Protein AF-A0A3D3ZUJ0-F1 (afdb_monomer)

Foldseek 3Di:
DDWAAFWFWFPDDDAQDKDAVVVVGGPGGFGTWDAPVCPVVADDQQGWIAGPNFIKGWHFKKAAPAKKWFQAPVRDIDIFGGDDRVDGQWIKTWIAGPVDRVDIIITIGGDPPCPPTRTGMIGGHDMGTD

Nearest PDB structures (foldseek):
  6wmr-assembly1_C  TM=2.612E-01  e=4.032E+00  Francisella tularensis subsp. holarctica LVS
  3ci0-assembly1_J  TM=1.934E-01  e=5.214E+00  Escherichia coli
  5udn-assembly1_B  TM=1.142E-01  e=7.867E+00  Streptococcus pyogenes MGAS5005

Sequence (130 aa):
MATIYDLIEVTDISEYTTYSTANGNLLGIVDDMSGTSLNDGEFDEGDNVVIGGVTYNIDIVEKPGSSGNFTMGDNTQVDFNTGNESNLDVTFLTVTNTSDGSDVRYFIIPNDSYGDMNIQSIETGDIFNV

Mean predicted aligned error: 3.98 Å

Structure (mmCIF, N/CA/C/O backbone):
data_AF-A0A3D3ZUJ0-F1
#
_entry.id   AF-A0A3D3ZUJ0-F1
#
loop_
_atom_site.group_PDB
_atom_site.id
_atom_site.type_symbol
_atom_site.label_atom_id
_atom_site.label_alt_id
_atom_site.label_comp_id
_atom_site.label_asym_id
_atom_site.label_entity_id
_atom_site.label_seq_id
_atom_site.pdbx_PDB_ins_code
_atom_site.Cartn_x
_atom_site.Cartn_y
_atom_site.Cartn_z
_atom_site.occupancy
_atom_site.B_iso_or_equiv
_atom_site.auth_seq_id
_atom_site.auth_comp_id
_atom_site.auth_asym_id
_atom_site.auth_atom_id
_atom_site.pdbx_PDB_model_num
ATOM 1 N N . MET A 1 1 ? -19.094 -13.270 2.305 1.00 70.81 1 MET A N 1
ATOM 2 C CA . MET A 1 1 ? -18.044 -12.429 2.894 1.00 70.81 1 MET A CA 1
ATOM 3 C C . MET A 1 1 ? -16.844 -12.686 2.031 1.00 70.81 1 MET A C 1
ATOM 5 O O . MET A 1 1 ? -16.413 -13.835 1.987 1.00 70.81 1 MET A O 1
ATOM 9 N N . ALA A 1 2 ? -16.445 -11.687 1.256 1.00 79.31 2 ALA A N 1
ATOM 10 C CA . ALA A 1 2 ? -15.256 -11.785 0.435 1.00 79.31 2 ALA A CA 1
ATOM 11 C C . ALA A 1 2 ? -14.020 -11.657 1.332 1.00 79.31 2 ALA A C 1
ATOM 13 O O . ALA A 1 2 ? -14.093 -11.062 2.415 1.00 79.31 2 ALA A O 1
ATOM 14 N N . THR A 1 3 ? -12.923 -12.250 0.874 1.00 79.75 3 THR A N 1
ATOM 15 C CA . THR A 1 3 ? -11.618 -12.185 1.526 1.00 79.75 3 THR A CA 1
ATOM 16 C C . THR A 1 3 ? -10.597 -11.740 0.494 1.00 79.75 3 THR A C 1
ATOM 18 O O . THR A 1 3 ? -10.573 -12.281 -0.610 1.00 79.75 3 THR A O 1
ATOM 21 N N . ILE A 1 4 ? -9.779 -10.765 0.869 1.00 83.44 4 ILE A N 1
ATOM 22 C CA . ILE A 1 4 ? -8.646 -10.261 0.100 1.00 83.44 4 ILE A CA 1
ATOM 23 C C . ILE A 1 4 ? -7.383 -10.790 0.774 1.00 83.44 4 ILE A C 1
ATOM 25 O O . ILE A 1 4 ? -7.236 -10.672 1.994 1.00 83.44 4 ILE A O 1
ATOM 29 N N . TYR A 1 5 ? -6.513 -11.413 -0.017 1.00 77.06 5 TYR A N 1
ATOM 30 C CA . TYR A 1 5 ? -5.323 -12.098 0.483 1.00 77.06 5 TYR A CA 1
ATOM 31 C C . TYR A 1 5 ? -4.048 -11.269 0.302 1.00 77.06 5 TYR A C 1
ATOM 33 O O . TYR A 1 5 ? -3.188 -11.333 1.157 1.00 77.06 5 TYR A O 1
ATOM 41 N N . ASP A 1 6 ? -3.957 -10.409 -0.713 1.00 83.44 6 ASP A N 1
ATOM 42 C CA . ASP A 1 6 ? -2.699 -9.731 -1.047 1.00 83.44 6 ASP A CA 1
ATOM 43 C C . ASP A 1 6 ? -2.677 -8.255 -0.610 1.00 83.44 6 ASP A C 1
ATOM 45 O O . ASP A 1 6 ? -2.621 -7.357 -1.448 1.00 83.44 6 ASP A O 1
ATOM 49 N N . LEU A 1 7 ? -2.735 -7.956 0.695 1.00 90.56 7 LEU A N 1
ATOM 50 C CA . LEU A 1 7 ? -2.615 -6.564 1.152 1.00 90.56 7 LEU A CA 1
ATOM 51 C C . LEU A 1 7 ? -1.173 -6.211 1.459 1.00 90.56 7 LEU A C 1
ATOM 53 O O . LEU A 1 7 ? -0.578 -6.714 2.408 1.00 90.56 7 LEU A O 1
ATOM 57 N N . ILE A 1 8 ? -0.620 -5.282 0.695 1.00 94.12 8 ILE A N 1
ATOM 58 C CA . ILE A 1 8 ? 0.743 -4.820 0.901 1.00 94.12 8 ILE A CA 1
ATOM 59 C C . ILE A 1 8 ? 0.702 -3.615 1.832 1.00 94.12 8 ILE A C 1
ATOM 61 O O . ILE A 1 8 ? 0.254 -2.537 1.445 1.00 94.12 8 ILE A O 1
ATOM 65 N N . GLU A 1 9 ? 1.163 -3.790 3.064 1.00 96.12 9 GLU A N 1
ATOM 66 C CA . GLU A 1 9 ? 1.155 -2.733 4.068 1.00 96.12 9 GLU A CA 1
ATOM 67 C C . GLU A 1 9 ? 2.371 -1.812 3.917 1.00 96.12 9 GLU A C 1
ATOM 69 O O . GLU A 1 9 ? 3.522 -2.261 3.847 1.00 96.12 9 GLU A O 1
ATOM 74 N N . VAL A 1 10 ? 2.111 -0.505 3.902 1.00 98.12 10 VAL A N 1
ATOM 75 C CA . VAL A 1 10 ? 3.113 0.561 3.770 1.00 98.12 10 VAL A CA 1
ATOM 76 C C . VAL A 1 10 ? 2.914 1.636 4.843 1.00 98.12 10 VAL A C 1
ATOM 78 O O . VAL A 1 10 ? 1.934 1.626 5.585 1.00 98.12 10 VAL A O 1
ATOM 81 N N . THR A 1 11 ? 3.867 2.558 4.977 1.00 97.94 11 THR A N 1
ATOM 82 C CA . THR A 1 11 ? 3.814 3.610 6.012 1.00 97.94 11 THR A CA 1
ATOM 83 C C . THR A 1 11 ? 2.837 4.745 5.720 1.00 97.94 11 THR A C 1
ATOM 85 O O . THR A 1 11 ? 2.427 5.434 6.652 1.00 97.94 11 THR A O 1
ATOM 88 N N . ASP A 1 12 ? 2.526 4.960 4.446 1.00 97.94 12 ASP A N 1
ATOM 89 C CA . ASP A 1 12 ? 1.705 6.039 3.896 1.00 97.94 12 ASP A CA 1
ATOM 90 C C . ASP A 1 12 ? 1.445 5.771 2.405 1.00 97.94 12 ASP A C 1
ATOM 92 O O . ASP A 1 12 ? 2.210 5.042 1.772 1.00 97.94 12 ASP A O 1
ATOM 96 N N . ILE A 1 13 ? 0.407 6.383 1.829 1.00 97.94 13 ILE A N 1
ATOM 97 C CA . ILE A 1 13 ? 0.197 6.428 0.374 1.00 97.94 13 ILE A CA 1
ATOM 98 C C . ILE A 1 13 ? 0.726 7.761 -0.159 1.00 97.94 13 ILE A C 1
ATOM 100 O O . ILE A 1 13 ? 0.288 8.827 0.267 1.00 97.94 13 ILE A O 1
ATOM 104 N N . SER A 1 14 ? 1.692 7.686 -1.073 1.00 97.38 14 SER A N 1
ATOM 105 C CA . SER A 1 14 ? 2.406 8.833 -1.626 1.00 97.38 14 SER A CA 1
ATOM 106 C C . SER A 1 14 ? 2.735 8.606 -3.105 1.00 97.38 14 SER A C 1
ATOM 108 O O . SER A 1 14 ? 3.169 7.525 -3.519 1.00 97.38 14 SER A O 1
ATOM 110 N N . GLU A 1 15 ? 2.560 9.652 -3.911 1.00 97.50 15 GLU A N 1
ATOM 111 C CA . GLU A 1 15 ? 2.967 9.680 -5.320 1.00 97.50 15 GLU A CA 1
ATOM 112 C C . GLU A 1 15 ? 4.495 9.636 -5.458 1.00 97.50 15 GLU A C 1
ATOM 114 O O . GLU A 1 15 ? 5.225 10.051 -4.551 1.00 97.50 15 GLU A O 1
ATOM 119 N N . TYR A 1 16 ? 4.992 9.176 -6.610 1.00 97.56 16 TYR A N 1
ATOM 120 C CA . TYR A 1 16 ? 6.422 9.207 -6.962 1.00 97.56 16 TYR A CA 1
ATOM 121 C C . TYR A 1 16 ? 7.350 8.633 -5.880 1.00 97.56 16 TYR A C 1
ATOM 123 O O . TYR A 1 16 ? 8.452 9.138 -5.640 1.00 97.56 16 TYR A O 1
ATOM 131 N N . THR A 1 17 ? 6.888 7.587 -5.199 1.00 98.12 17 THR A N 1
ATOM 132 C CA . THR A 1 17 ? 7.536 7.021 -4.019 1.00 98.12 17 THR A CA 1
ATOM 133 C C . THR A 1 17 ? 7.965 5.588 -4.285 1.00 98.12 17 THR A C 1
ATOM 135 O O . THR A 1 17 ? 7.243 4.800 -4.891 1.00 98.12 17 THR A O 1
ATOM 138 N N . THR A 1 18 ? 9.159 5.239 -3.801 1.00 98.31 18 THR A N 1
ATOM 139 C CA . THR A 1 18 ? 9.644 3.857 -3.800 1.00 98.31 18 THR A CA 1
ATOM 140 C C . THR A 1 18 ? 9.418 3.230 -2.430 1.00 98.31 18 THR A C 1
ATOM 142 O O . THR A 1 18 ? 10.103 3.579 -1.459 1.00 98.31 18 THR A O 1
ATOM 145 N N . TYR A 1 19 ? 8.513 2.262 -2.354 1.00 98.19 19 TYR A N 1
ATOM 146 C CA . TYR A 1 19 ? 8.304 1.417 -1.185 1.00 98.19 19 TYR A CA 1
ATOM 147 C C . TYR A 1 19 ? 9.237 0.215 -1.225 1.00 98.19 19 TYR A C 1
ATOM 149 O O . TYR A 1 19 ? 9.266 -0.519 -2.207 1.00 98.19 19 TYR A O 1
ATOM 157 N N . SER A 1 20 ? 10.027 0.008 -0.175 1.00 97.19 20 SER A N 1
ATOM 158 C CA . SER A 1 20 ? 10.859 -1.189 -0.024 1.00 97.19 20 SER A CA 1
ATOM 159 C C . SER A 1 20 ? 11.265 -1.399 1.430 1.00 97.19 20 SER A C 1
ATOM 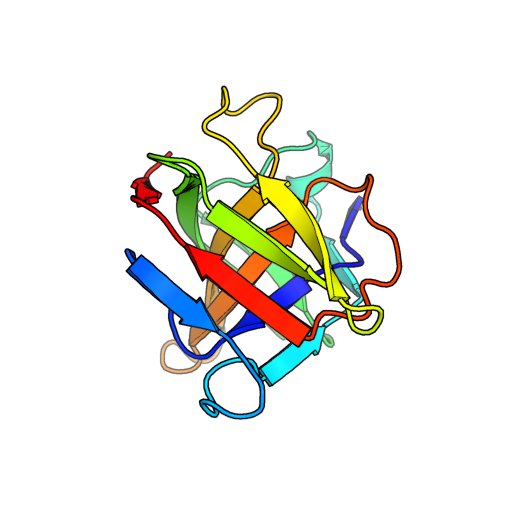161 O O . SER A 1 20 ? 11.304 -0.457 2.227 1.00 97.19 20 SER A O 1
ATOM 163 N N . THR A 1 21 ? 11.637 -2.629 1.790 1.00 94.44 21 THR A N 1
ATOM 164 C CA . THR A 1 21 ? 12.166 -2.915 3.134 1.00 94.44 21 THR A CA 1
ATOM 165 C C . THR A 1 21 ? 13.455 -2.132 3.401 1.00 94.44 21 THR A C 1
ATOM 167 O O . THR A 1 21 ? 13.706 -1.719 4.529 1.00 94.44 21 THR A O 1
ATOM 170 N N . ALA A 1 22 ? 14.262 -1.879 2.362 1.00 95.31 22 ALA A N 1
ATOM 171 C CA . ALA A 1 22 ? 15.489 -1.089 2.468 1.00 95.31 22 ALA A CA 1
ATOM 172 C C . ALA A 1 22 ? 15.216 0.390 2.796 1.00 95.31 22 ALA A C 1
ATOM 174 O O . ALA A 1 22 ? 15.976 0.994 3.551 1.00 95.31 22 ALA A O 1
ATOM 175 N N . ASN A 1 23 ? 14.122 0.948 2.268 1.00 96.94 23 ASN A N 1
ATOM 176 C CA . ASN A 1 23 ? 13.669 2.306 2.577 1.00 96.94 23 ASN A CA 1
ATOM 177 C C . ASN A 1 23 ? 12.902 2.386 3.909 1.00 96.94 23 ASN A C 1
ATOM 179 O O . ASN A 1 23 ? 12.723 3.478 4.441 1.00 96.94 23 ASN A O 1
ATOM 183 N N . GLY A 1 24 ? 12.475 1.246 4.463 1.00 97.19 24 GLY A N 1
ATOM 184 C CA . GLY A 1 24 ? 11.753 1.167 5.735 1.00 97.19 24 GLY A CA 1
ATOM 185 C C . GLY A 1 24 ? 10.283 1.589 5.657 1.00 97.19 24 GLY A C 1
ATOM 186 O O . GLY A 1 24 ? 9.668 1.797 6.697 1.00 97.19 24 GLY A O 1
ATOM 187 N N . ASN A 1 25 ? 9.733 1.721 4.448 1.00 98.12 25 ASN A N 1
ATOM 188 C CA . ASN A 1 25 ? 8.353 2.142 4.184 1.00 98.12 25 ASN A CA 1
ATOM 189 C C . ASN A 1 25 ? 7.464 1.028 3.597 1.00 98.12 25 ASN A C 1
ATOM 191 O O . ASN A 1 25 ? 6.268 1.238 3.435 1.00 98.12 25 ASN A O 1
ATOM 195 N N . LEU A 1 26 ? 8.023 -0.156 3.319 1.00 97.06 26 LEU A N 1
ATOM 196 C CA . LEU A 1 26 ? 7.276 -1.394 3.062 1.00 97.06 26 LEU A CA 1
ATOM 197 C C . LEU A 1 26 ? 7.285 -2.252 4.333 1.00 97.06 26 LEU A C 1
ATOM 199 O O . LEU A 1 26 ? 8.355 -2.704 4.755 1.00 97.06 26 LEU A O 1
ATOM 203 N N . LEU A 1 27 ? 6.114 -2.457 4.939 1.00 95.25 27 LEU A N 1
ATOM 204 C CA . LEU A 1 27 ? 5.960 -3.129 6.233 1.00 95.25 27 LEU A CA 1
ATOM 205 C C . LEU A 1 27 ? 5.757 -4.642 6.089 1.00 95.25 27 LEU A C 1
ATOM 207 O O . LEU A 1 27 ? 6.247 -5.401 6.925 1.00 95.25 27 LEU A O 1
ATOM 211 N N . GLY A 1 28 ? 5.114 -5.085 5.009 1.00 91.50 28 GLY A N 1
ATOM 212 C CA . GLY A 1 28 ? 4.966 -6.503 4.688 1.00 91.50 28 GLY A CA 1
ATOM 213 C C . GLY A 1 28 ? 3.666 -6.811 3.961 1.00 91.50 28 GLY A C 1
ATOM 214 O O . GLY A 1 28 ? 2.977 -5.906 3.502 1.00 91.50 28 GLY A O 1
ATOM 215 N N . ILE A 1 29 ? 3.353 -8.101 3.867 1.00 89.69 29 ILE A N 1
ATOM 216 C CA . ILE A 1 29 ? 2.065 -8.585 3.371 1.00 89.69 29 ILE A CA 1
ATOM 217 C C . ILE A 1 29 ? 1.176 -8.912 4.571 1.00 89.69 29 ILE A C 1
ATOM 219 O O . ILE A 1 29 ? 1.633 -9.503 5.555 1.00 89.69 29 ILE A O 1
ATOM 223 N N . VAL A 1 30 ? -0.076 -8.483 4.491 1.00 90.12 30 VAL A N 1
ATOM 224 C CA . VAL A 1 30 ? -1.134 -8.744 5.456 1.00 90.12 30 VAL A CA 1
ATOM 225 C C . VAL A 1 30 ? -2.220 -9.521 4.739 1.00 90.12 30 VAL A C 1
ATOM 227 O O . VAL A 1 30 ? -2.849 -9.010 3.821 1.00 90.12 30 VAL A O 1
ATOM 230 N N . ASP A 1 31 ? -2.469 -10.735 5.203 1.00 85.44 31 ASP A N 1
ATOM 231 C CA . ASP A 1 31 ? -3.502 -11.582 4.623 1.00 85.44 31 ASP A CA 1
ATOM 232 C C . ASP A 1 31 ? -4.836 -11.422 5.369 1.00 85.44 31 ASP A C 1
ATOM 234 O O . ASP A 1 31 ? -4.917 -10.858 6.469 1.00 85.44 31 ASP A O 1
ATOM 238 N N . ASP A 1 32 ? -5.889 -11.993 4.782 1.00 83.81 32 ASP A N 1
ATOM 239 C CA . ASP A 1 32 ? -7.202 -12.184 5.399 1.00 83.81 32 ASP A CA 1
ATOM 240 C C . ASP A 1 32 ? -7.961 -10.884 5.748 1.00 83.81 32 ASP A C 1
ATOM 242 O O . ASP A 1 32 ? -8.712 -10.844 6.734 1.00 83.81 32 ASP A O 1
ATOM 246 N N . MET A 1 33 ? -7.856 -9.827 4.926 1.00 90.19 33 MET A N 1
ATOM 247 C CA . MET A 1 33 ? -8.853 -8.747 4.999 1.00 90.19 33 MET A CA 1
ATOM 248 C C . MET A 1 33 ? -10.201 -9.311 4.563 1.00 90.19 33 MET A C 1
ATOM 250 O O . MET A 1 33 ? -10.318 -9.928 3.508 1.00 90.19 33 MET A O 1
ATOM 254 N N . SER A 1 34 ? -11.247 -9.084 5.351 1.00 92.25 34 SER A N 1
ATOM 255 C CA . SER A 1 34 ? -12.584 -9.562 5.005 1.00 92.25 34 SER A CA 1
ATOM 256 C C . SER A 1 34 ? -13.685 -8.577 5.360 1.00 92.25 34 SER A C 1
ATOM 258 O O . SER A 1 34 ? -13.566 -7.790 6.293 1.00 92.25 34 SER A O 1
ATOM 260 N N . GLY A 1 35 ? -14.787 -8.629 4.618 1.00 90.00 35 GLY A N 1
ATOM 261 C CA . GLY A 1 35 ? -15.908 -7.717 4.813 1.00 90.00 35 GLY A CA 1
ATOM 262 C C . GLY A 1 35 ? -17.159 -8.184 4.084 1.00 90.00 35 GLY A C 1
ATOM 263 O O . GLY A 1 35 ? -17.104 -8.938 3.108 1.00 90.00 35 GLY A O 1
ATOM 264 N N . THR A 1 36 ? -18.329 -7.796 4.592 1.00 89.19 36 THR A N 1
ATOM 265 C CA . THR A 1 36 ? -19.589 -8.034 3.874 1.00 89.19 36 THR A CA 1
ATOM 266 C C . THR A 1 36 ? -19.846 -7.009 2.783 1.00 89.19 36 THR A C 1
ATOM 268 O O . THR A 1 36 ? -20.621 -7.322 1.883 1.00 89.19 36 THR A O 1
ATOM 271 N N . SER A 1 37 ? -19.247 -5.823 2.884 1.00 88.06 37 SER A N 1
ATOM 272 C CA . SER A 1 37 ? -19.362 -4.786 1.861 1.00 88.06 37 SER A CA 1
ATOM 273 C C . SER A 1 37 ? -18.645 -5.206 0.579 1.00 88.06 37 SER A C 1
ATOM 275 O O . SER A 1 37 ? -19.284 -5.261 -0.453 1.00 88.06 37 SER A O 1
ATOM 277 N N . LEU A 1 38 ? -17.451 -5.790 0.708 1.00 86.38 38 LEU A N 1
ATOM 278 C CA . LEU A 1 38 ? -16.631 -6.351 -0.380 1.00 86.38 38 LEU A CA 1
ATOM 279 C C . LEU A 1 38 ? -17.289 -7.461 -1.243 1.00 86.38 38 LEU A C 1
ATOM 281 O O . LEU A 1 38 ? -16.641 -8.041 -2.111 1.00 86.38 38 LEU A O 1
ATOM 285 N N . ASN A 1 39 ? -18.535 -7.873 -0.974 1.00 85.94 39 ASN A N 1
ATOM 286 C CA . ASN A 1 39 ? -19.196 -8.946 -1.734 1.00 85.94 39 ASN A CA 1
ATOM 287 C C . ASN A 1 39 ? -19.675 -8.506 -3.129 1.00 85.94 39 ASN A C 1
ATOM 289 O O . ASN A 1 39 ? -20.027 -9.375 -3.929 1.00 85.94 39 ASN A O 1
ATOM 293 N N . ASP A 1 40 ? -19.770 -7.206 -3.395 1.00 83.88 40 ASP A N 1
ATOM 294 C CA . ASP A 1 40 ? -20.066 -6.662 -4.726 1.00 83.88 40 ASP A CA 1
ATOM 295 C C . ASP A 1 40 ? -18.821 -6.546 -5.616 1.00 83.88 40 ASP A C 1
ATOM 297 O O . ASP A 1 40 ? -18.963 -6.416 -6.832 1.00 83.88 40 ASP A O 1
ATOM 301 N N . GLY A 1 41 ? -17.632 -6.731 -5.036 1.00 79.88 41 GLY A N 1
ATOM 302 C CA . GLY A 1 41 ? -16.357 -6.735 -5.742 1.00 79.88 41 GLY A CA 1
ATOM 303 C C . GLY A 1 41 ? -15.691 -5.365 -5.823 1.00 79.88 41 GLY A C 1
ATOM 304 O O . GLY A 1 41 ? -14.712 -5.238 -6.555 1.00 79.88 41 GLY A O 1
ATOM 305 N N . GLU A 1 42 ? -16.191 -4.370 -5.090 1.00 84.75 42 GLU A N 1
ATOM 306 C CA . GLU A 1 42 ? -15.638 -3.016 -5.055 1.00 84.75 42 GLU A CA 1
ATOM 307 C C . GLU A 1 42 ? -15.157 -2.658 -3.635 1.00 84.75 42 GLU A C 1
ATOM 309 O O . GLU A 1 42 ? -15.466 -3.336 -2.649 1.00 84.75 42 GLU A O 1
ATOM 314 N N . PHE A 1 43 ? -14.318 -1.623 -3.549 1.00 90.31 43 PHE A N 1
ATOM 315 C CA . PHE A 1 43 ? -13.948 -0.979 -2.291 1.00 90.31 43 PHE A CA 1
ATOM 316 C C . PHE A 1 43 ? -14.579 0.409 -2.280 1.00 90.31 43 PHE A C 1
ATOM 318 O O . PHE A 1 43 ? -14.286 1.201 -3.175 1.00 90.31 43 PHE A O 1
ATOM 325 N N . ASP A 1 44 ? -15.365 0.716 -1.251 1.00 91.62 44 ASP A N 1
ATOM 326 C CA . ASP A 1 44 ? -16.019 2.015 -1.104 1.00 91.62 44 ASP A CA 1
ATOM 327 C C . ASP A 1 44 ? -15.568 2.746 0.168 1.00 91.62 44 ASP A C 1
ATOM 329 O O . ASP A 1 44 ? -15.344 2.145 1.222 1.00 91.62 44 ASP A O 1
ATOM 333 N N . GLU A 1 45 ? -15.485 4.076 0.106 1.00 94.69 45 GLU A N 1
ATOM 334 C CA . GLU A 1 45 ? -15.309 4.893 1.311 1.00 94.69 45 GLU A CA 1
ATOM 335 C C . GLU A 1 45 ? -16.495 4.700 2.277 1.00 94.69 45 GLU A C 1
ATOM 337 O O . GLU A 1 45 ? -17.667 4.792 1.905 1.00 94.69 45 GLU A O 1
ATOM 342 N N . GLY A 1 46 ? -16.195 4.473 3.557 1.00 94.81 46 GLY A N 1
ATOM 343 C CA . GLY A 1 46 ? -17.174 4.187 4.611 1.00 94.81 46 GLY A CA 1
ATOM 344 C C . GLY A 1 46 ? -17.459 2.698 4.831 1.00 94.81 46 GLY A C 1
ATOM 345 O O . GLY A 1 46 ? -18.204 2.340 5.754 1.00 94.81 46 GLY A O 1
ATOM 346 N N . ASP A 1 47 ? -16.867 1.823 4.022 1.00 94.81 47 ASP A N 1
ATOM 347 C CA . ASP A 1 47 ? -16.954 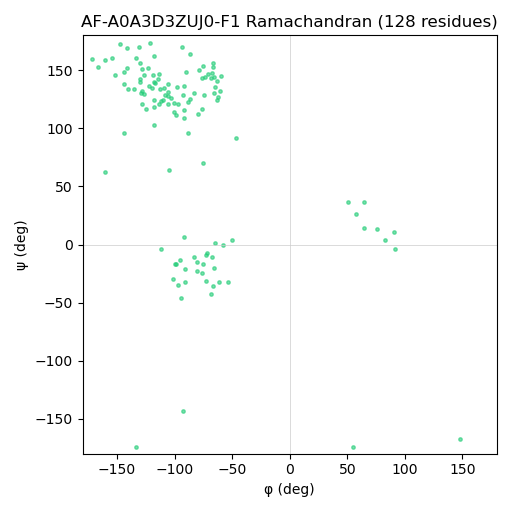0.388 4.229 1.00 94.81 47 ASP A CA 1
ATOM 348 C C . ASP A 1 47 ? -16.218 -0.070 5.481 1.00 94.81 47 ASP A C 1
ATOM 350 O O . ASP A 1 47 ? -15.168 0.450 5.853 1.00 94.81 47 ASP A O 1
ATOM 354 N N . ASN A 1 48 ? -16.753 -1.117 6.112 1.00 95.44 48 ASN A N 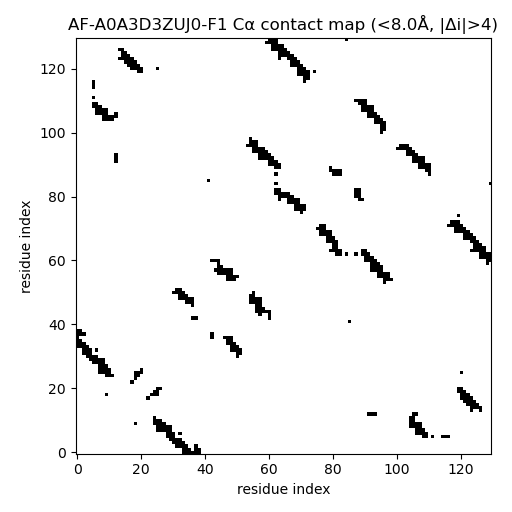1
ATOM 355 C CA . ASN A 1 48 ? -16.093 -1.764 7.238 1.00 95.44 48 ASN A CA 1
ATOM 356 C C . ASN A 1 48 ? -15.448 -3.075 6.805 1.00 95.44 48 ASN A C 1
ATOM 358 O O . ASN A 1 48 ? -16.117 -3.990 6.314 1.00 95.44 48 ASN A O 1
ATOM 362 N N . VAL A 1 49 ? -14.161 -3.189 7.106 1.00 95.31 49 VAL A N 1
ATOM 363 C CA . VAL A 1 49 ? -13.340 -4.368 6.849 1.00 95.31 49 VAL A CA 1
ATOM 364 C C . VAL A 1 49 ? -12.711 -4.866 8.143 1.00 95.31 49 VAL A C 1
ATOM 366 O O . VAL A 1 49 ? -12.497 -4.120 9.097 1.00 95.31 49 VAL A O 1
ATOM 369 N N . VAL A 1 50 ? -12.439 -6.162 8.202 1.00 95.81 50 VAL A N 1
ATOM 370 C CA . VAL A 1 50 ? -11.796 -6.828 9.332 1.00 95.81 50 VAL A CA 1
ATOM 371 C C . VAL A 1 50 ? -10.415 -7.281 8.898 1.00 95.81 50 VAL A C 1
ATOM 373 O O . VAL A 1 50 ? -10.300 -8.042 7.943 1.00 95.81 50 VAL A O 1
ATOM 376 N N . ILE A 1 51 ? -9.387 -6.846 9.625 1.00 94.25 51 ILE A N 1
ATOM 377 C CA . ILE A 1 51 ? -7.982 -7.189 9.381 1.00 94.25 51 ILE A CA 1
ATOM 378 C C . ILE A 1 51 ? -7.393 -7.688 10.698 1.00 94.25 51 ILE A C 1
ATOM 380 O O . ILE A 1 51 ? -7.442 -6.982 11.706 1.00 94.25 51 ILE A O 1
ATOM 384 N N . GLY A 1 52 ? -6.884 -8.922 10.734 1.00 91.06 52 GLY A N 1
ATOM 385 C CA . GLY A 1 52 ? -6.331 -9.504 11.967 1.00 91.06 52 GLY A CA 1
ATOM 386 C C . GLY A 1 52 ? -7.321 -9.547 13.146 1.00 91.06 52 GLY A C 1
ATOM 387 O O . GLY A 1 52 ? -6.911 -9.508 14.304 1.00 91.06 52 GLY A O 1
ATOM 388 N N . GLY A 1 53 ? -8.630 -9.589 12.866 1.00 92.94 53 GLY A N 1
ATOM 389 C CA . GLY A 1 53 ? -9.697 -9.571 13.875 1.00 92.94 53 GLY A CA 1
ATOM 390 C C . GLY A 1 53 ? -10.093 -8.182 14.394 1.00 92.94 53 GLY A C 1
ATOM 391 O O . GLY A 1 53 ? -10.948 -8.098 15.274 1.00 92.94 53 GLY A O 1
ATOM 392 N N . VAL A 1 54 ? -9.514 -7.106 13.857 1.00 95.81 54 VAL A N 1
ATOM 393 C CA . VAL A 1 54 ? -9.839 -5.714 14.200 1.00 95.81 54 VAL A CA 1
ATOM 394 C C . VAL A 1 54 ? -10.655 -5.083 13.073 1.00 95.81 54 VAL A C 1
ATOM 396 O O . VAL A 1 54 ? -10.355 -5.298 11.901 1.00 95.81 54 VAL A O 1
ATOM 399 N N . THR A 1 55 ? -11.694 -4.318 13.422 1.00 97.31 55 THR A N 1
ATOM 400 C CA . THR A 1 55 ? -12.547 -3.620 12.449 1.00 97.31 55 THR A CA 1
ATOM 401 C C . THR A 1 55 ? -11.992 -2.239 12.117 1.00 97.31 55 THR A C 1
ATOM 403 O O . THR A 1 55 ? -11.883 -1.379 12.998 1.00 97.31 55 THR A O 1
ATOM 406 N N . TYR A 1 56 ? -11.735 -2.019 10.834 1.00 97.56 56 TYR A N 1
ATOM 407 C CA . TYR A 1 56 ? -11.319 -0.751 10.251 1.00 97.56 56 TYR A CA 1
ATOM 408 C C . TYR A 1 56 ? -12.409 -0.210 9.322 1.00 97.56 56 TYR A C 1
ATOM 410 O O . TYR A 1 56 ? -13.120 -0.983 8.678 1.00 97.56 56 TYR A O 1
ATOM 418 N N . ASN A 1 57 ? -12.524 1.112 9.267 1.00 97.75 57 ASN A N 1
ATOM 419 C CA . ASN A 1 57 ? -13.296 1.843 8.273 1.00 97.75 57 ASN A CA 1
ATOM 420 C C . ASN A 1 57 ? -12.381 2.193 7.094 1.00 97.75 57 ASN A C 1
ATOM 422 O O . ASN A 1 57 ? -11.253 2.620 7.327 1.00 97.75 57 ASN A O 1
ATOM 426 N N . ILE A 1 58 ? -12.850 2.032 5.858 1.00 97.38 58 ILE A N 1
ATOM 427 C CA . ILE A 1 58 ? -12.167 2.557 4.672 1.00 97.38 58 ILE A CA 1
ATOM 428 C C . ILE A 1 58 ? -12.417 4.061 4.616 1.00 97.38 58 ILE A C 1
ATOM 430 O O . ILE A 1 58 ? -13.560 4.501 4.501 1.00 97.38 58 ILE A O 1
ATOM 434 N N . ASP A 1 59 ? -11.358 4.854 4.726 1.00 97.62 59 ASP A N 1
ATOM 435 C CA . ASP A 1 59 ? -11.472 6.314 4.739 1.00 97.62 59 ASP A CA 1
ATOM 436 C C . ASP A 1 59 ? -11.219 6.922 3.368 1.00 97.62 59 ASP A C 1
ATOM 438 O O . ASP A 1 59 ? -11.820 7.940 3.042 1.00 97.62 59 ASP A O 1
ATOM 442 N N . ILE A 1 60 ? -10.301 6.323 2.607 1.00 97.06 60 ILE A N 1
ATOM 443 C CA . ILE A 1 60 ? -9.885 6.799 1.289 1.00 97.06 60 ILE A CA 1
ATOM 444 C C . ILE A 1 60 ? -9.687 5.592 0.380 1.00 97.06 60 ILE A C 1
ATOM 446 O O . ILE A 1 60 ? -9.019 4.625 0.767 1.00 97.06 60 ILE A O 1
ATOM 450 N N . VAL A 1 61 ? -10.232 5.698 -0.830 1.00 95.56 61 VAL A N 1
ATOM 451 C CA . VAL A 1 61 ? -9.971 4.787 -1.945 1.00 95.56 61 VAL A CA 1
ATOM 452 C C . VAL A 1 61 ? -9.321 5.576 -3.078 1.00 95.56 61 VAL A C 1
ATOM 454 O O . VAL A 1 61 ? -9.844 6.584 -3.555 1.00 95.56 61 VAL A O 1
ATOM 457 N N . GLU A 1 62 ? -8.160 5.111 -3.512 1.00 95.75 62 GLU A N 1
ATOM 458 C CA . GLU A 1 62 ? -7.323 5.775 -4.504 1.00 95.75 62 GLU A CA 1
ATOM 459 C C . GLU A 1 62 ? -6.903 4.795 -5.609 1.00 95.75 62 GLU A C 1
ATOM 461 O O . GLU A 1 62 ? -6.832 3.577 -5.414 1.00 95.75 62 GLU A O 1
ATOM 466 N N . LYS A 1 63 ? -6.585 5.336 -6.788 1.00 94.19 63 LYS A N 1
ATOM 467 C CA . LYS A 1 63 ? -6.161 4.596 -7.982 1.00 94.19 63 LYS A CA 1
ATOM 468 C C . LYS A 1 63 ? -4.933 5.227 -8.650 1.00 94.19 63 LYS A C 1
ATOM 470 O O . LYS A 1 63 ? -4.683 6.421 -8.469 1.00 94.19 63 LYS A O 1
ATOM 475 N N . PRO A 1 64 ? -4.196 4.480 -9.493 1.00 94.38 64 PRO A N 1
ATOM 476 C CA . PRO A 1 64 ? -3.089 5.040 -10.262 1.00 94.38 64 PRO A CA 1
ATOM 477 C C . PRO A 1 64 ? -3.551 6.132 -11.235 1.00 94.38 64 PRO A C 1
ATOM 479 O O . PRO A 1 64 ? -4.428 5.913 -12.076 1.00 94.38 64 PRO A O 1
ATOM 482 N N . GLY A 1 65 ? -2.914 7.298 -11.153 1.00 94.44 65 GLY A N 1
ATOM 483 C CA . GLY A 1 65 ? -3.022 8.407 -12.103 1.00 94.44 65 GLY A CA 1
ATOM 484 C C . GLY A 1 65 ? -1.984 8.354 -13.230 1.00 94.44 65 GLY A C 1
ATOM 485 O O . GLY A 1 65 ? -2.211 8.905 -14.311 1.00 94.44 65 GLY A O 1
ATOM 486 N N . SER A 1 66 ? -0.886 7.627 -13.018 1.00 95.50 66 SER A N 1
ATOM 487 C CA . SER A 1 66 ? 0.072 7.204 -14.043 1.00 95.50 66 SER A CA 1
ATOM 488 C C . SER A 1 66 ? 0.677 5.842 -13.689 1.00 95.50 66 SER A C 1
ATOM 490 O O . SER A 1 66 ? 0.386 5.276 -12.635 1.00 95.50 66 SER A O 1
ATOM 492 N N . SER A 1 67 ? 1.449 5.266 -14.613 1.00 94.75 67 SER A N 1
ATOM 493 C CA . SER A 1 67 ? 2.029 3.936 -14.427 1.00 94.75 67 SER A CA 1
ATOM 494 C C . SER A 1 67 ? 3.053 3.908 -13.292 1.00 94.75 67 SER A C 1
ATOM 496 O O . SER A 1 67 ? 3.841 4.840 -13.131 1.00 94.75 67 SER A O 1
ATOM 498 N N . GLY A 1 68 ? 3.081 2.795 -12.569 1.00 96.19 68 GLY A N 1
ATOM 499 C CA . GLY A 1 68 ? 4.128 2.425 -11.623 1.00 96.19 68 GLY A CA 1
ATOM 500 C C . GLY A 1 68 ? 4.550 0.973 -11.837 1.00 96.19 68 GLY A C 1
ATOM 501 O O . GLY A 1 68 ? 4.115 0.336 -12.798 1.00 96.19 68 GLY A O 1
ATOM 502 N N . ASN A 1 69 ? 5.413 0.437 -10.974 1.00 95.44 69 ASN A N 1
ATOM 503 C CA . ASN A 1 69 ? 5.865 -0.949 -11.101 1.00 95.44 69 ASN A CA 1
ATOM 504 C C . ASN A 1 69 ? 6.070 -1.652 -9.760 1.00 95.44 69 ASN A C 1
ATOM 506 O O . ASN A 1 69 ? 6.486 -1.049 -8.771 1.00 95.44 69 ASN A O 1
ATOM 510 N N . PHE A 1 70 ? 5.826 -2.958 -9.769 1.00 94.31 70 PHE A N 1
ATOM 511 C CA . PHE A 1 70 ? 6.324 -3.900 -8.782 1.00 94.31 70 PHE A CA 1
ATOM 512 C C . PHE A 1 70 ? 7.646 -4.471 -9.290 1.00 94.31 70 PHE A C 1
ATOM 514 O O . PHE A 1 70 ? 7.718 -4.985 -10.404 1.00 94.31 70 PHE A O 1
ATOM 521 N N . THR A 1 71 ? 8.687 -4.432 -8.466 1.00 94.75 71 THR A N 1
ATOM 522 C CA . THR A 1 71 ? 9.887 -5.247 -8.658 1.00 94.75 71 THR A CA 1
ATOM 523 C C . THR A 1 71 ? 9.798 -6.443 -7.721 1.00 94.75 71 THR A C 1
ATOM 525 O O . TH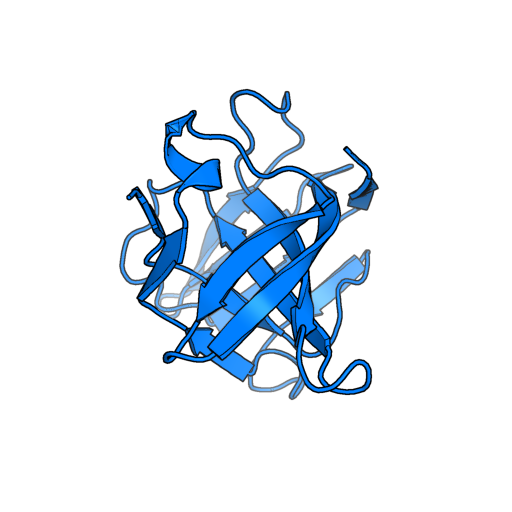R A 1 71 ? 9.694 -6.283 -6.503 1.00 94.75 71 THR A O 1
ATOM 528 N N . MET A 1 72 ? 9.842 -7.642 -8.288 1.00 91.75 72 MET A N 1
ATOM 529 C CA . MET A 1 72 ? 9.764 -8.909 -7.564 1.00 91.75 72 MET A CA 1
ATOM 530 C C . MET A 1 72 ? 11.155 -9.347 -7.092 1.00 91.75 72 MET A C 1
ATOM 532 O O . MET A 1 72 ? 12.174 -8.888 -7.602 1.00 91.75 72 MET A O 1
ATOM 536 N N . GLY A 1 73 ? 11.230 -10.283 -6.147 1.00 90.81 73 GLY A N 1
ATOM 537 C CA . GLY A 1 73 ? 12.492 -10.761 -5.573 1.00 90.81 73 GLY A CA 1
ATOM 538 C C . GLY A 1 73 ? 13.389 -11.542 -6.544 1.00 90.81 73 GLY A C 1
ATOM 539 O O . GLY A 1 73 ? 14.551 -11.797 -6.231 1.00 90.81 73 GLY A O 1
ATOM 540 N N . ASP A 1 74 ? 12.885 -11.910 -7.725 1.00 91.38 74 ASP A N 1
ATOM 541 C CA . ASP A 1 74 ? 13.685 -12.424 -8.845 1.00 91.38 74 ASP A CA 1
ATOM 542 C C . ASP A 1 74 ? 14.153 -11.317 -9.817 1.00 91.38 74 ASP A C 1
ATOM 544 O O . ASP A 1 74 ? 14.808 -11.606 -10.820 1.00 91.38 74 ASP A O 1
ATOM 548 N N . ASN A 1 75 ? 13.904 -10.048 -9.475 1.00 92.81 75 ASN A N 1
ATOM 549 C CA . ASN A 1 75 ? 14.108 -8.832 -10.267 1.00 92.81 75 ASN A CA 1
ATOM 550 C C . ASN A 1 75 ? 13.237 -8.726 -11.527 1.00 92.81 75 ASN A C 1
ATOM 552 O O . ASN A 1 75 ? 13.521 -7.893 -12.392 1.00 92.81 75 ASN A O 1
ATOM 556 N N . THR A 1 76 ? 12.188 -9.541 -11.665 1.00 92.06 76 THR A N 1
ATOM 557 C CA . THR A 1 76 ? 11.165 -9.266 -12.677 1.00 92.06 76 THR A CA 1
ATOM 558 C C . THR A 1 76 ? 10.389 -8.013 -12.294 1.00 92.06 76 THR A C 1
ATOM 560 O O . THR A 1 76 ? 10.159 -7.741 -11.115 1.00 92.06 76 THR A O 1
ATOM 563 N N . GLN A 1 77 ? 10.031 -7.227 -13.304 1.00 93.19 77 GLN A N 1
ATOM 564 C CA . GLN A 1 77 ? 9.212 -6.037 -13.132 1.00 93.19 77 GLN A CA 1
ATOM 565 C C . GLN A 1 77 ? 7.836 -6.290 -13.719 1.00 93.19 77 GLN A C 1
ATOM 567 O O . GLN A 1 77 ? 7.722 -6.834 -14.823 1.00 93.19 77 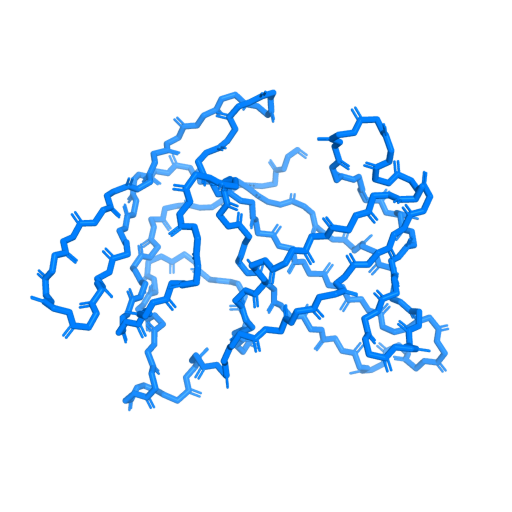GLN A O 1
ATOM 572 N N . VAL A 1 78 ? 6.810 -5.898 -12.972 1.00 90.94 78 VAL A N 1
ATOM 573 C CA . VAL A 1 78 ? 5.434 -5.907 -13.444 1.00 90.94 78 VAL A CA 1
ATOM 574 C C . VAL A 1 78 ? 4.851 -4.521 -13.270 1.00 90.94 78 VAL A C 1
ATOM 576 O O . VAL A 1 78 ? 4.741 -4.014 -12.155 1.00 90.94 78 VAL A O 1
ATOM 579 N N . ASP A 1 79 ? 4.501 -3.909 -14.391 1.00 92.31 79 ASP A N 1
ATOM 580 C CA . ASP A 1 79 ? 3.912 -2.582 -14.398 1.00 92.31 79 ASP A CA 1
ATOM 581 C C . ASP A 1 79 ? 2.444 -2.658 -13.973 1.00 92.31 79 ASP A C 1
ATOM 583 O O . ASP A 1 79 ? 1.722 -3.585 -14.351 1.00 92.31 79 ASP A O 1
ATOM 587 N N . PHE A 1 80 ? 1.999 -1.646 -13.239 1.00 92.56 80 PHE A N 1
ATOM 588 C CA . PHE A 1 80 ? 0.587 -1.336 -13.064 1.00 92.56 80 PHE A CA 1
ATOM 589 C C . PHE A 1 80 ? 0.306 0.013 -13.716 1.00 92.56 80 PHE A C 1
ATOM 591 O O . PHE A 1 80 ? 1.134 0.925 -13.687 1.00 92.56 80 PHE A O 1
ATOM 598 N N . ASN A 1 81 ? -0.853 0.138 -14.346 1.00 91.38 81 ASN A N 1
ATOM 599 C CA . ASN A 1 81 ? -1.207 1.288 -15.161 1.00 91.38 81 ASN A CA 1
ATOM 600 C C . ASN A 1 81 ? -2.468 1.970 -14.644 1.00 91.38 81 ASN A C 1
ATOM 602 O O . ASN A 1 81 ? -3.160 1.495 -13.744 1.00 91.38 81 ASN A O 1
ATOM 606 N N . THR A 1 82 ? -2.777 3.108 -15.258 1.00 90.38 82 THR A N 1
ATOM 607 C CA . THR A 1 82 ? -4.076 3.742 -15.069 1.00 90.38 82 THR A CA 1
ATOM 608 C C . THR A 1 82 ? -5.178 2.830 -15.594 1.00 90.38 82 THR A C 1
ATOM 610 O O . THR A 1 82 ? -5.041 2.189 -16.640 1.00 90.38 82 THR A O 1
ATOM 613 N N . GLY A 1 83 ? -6.291 2.786 -14.873 1.00 80.94 83 GLY A N 1
ATOM 614 C CA . GLY A 1 83 ? -7.418 1.926 -15.202 1.00 80.94 83 GLY A CA 1
ATOM 615 C C . GLY A 1 83 ? -8.752 2.607 -14.946 1.00 80.94 83 GLY A C 1
ATOM 616 O O . GLY A 1 83 ? -8.833 3.677 -14.338 1.00 80.94 83 GLY A O 1
ATOM 617 N N . ASN A 1 84 ? -9.813 1.973 -15.439 1.00 77.88 84 ASN A N 1
ATOM 618 C CA . ASN A 1 84 ? -11.158 2.280 -14.973 1.00 77.88 84 ASN A CA 1
ATOM 619 C C . ASN A 1 84 ? -11.377 1.586 -13.623 1.00 77.88 84 ASN A C 1
ATOM 621 O O . ASN A 1 84 ? -10.818 0.512 -13.416 1.00 77.88 84 ASN A O 1
ATOM 625 N N . GLU A 1 85 ? -12.211 2.148 -12.751 1.00 71.81 85 GLU A N 1
ATOM 626 C CA . GLU A 1 85 ? -12.495 1.584 -11.418 1.00 71.81 85 GLU A CA 1
ATOM 627 C C . GLU A 1 85 ? -12.944 0.123 -11.467 1.00 71.81 85 GLU A C 1
ATOM 629 O O . GLU A 1 85 ? -12.556 -0.673 -10.623 1.00 71.81 85 GLU A O 1
ATOM 634 N N . SER A 1 86 ? -13.649 -0.271 -12.528 1.00 73.12 86 SER A N 1
ATOM 635 C CA . SER A 1 86 ? -14.099 -1.650 -12.715 1.00 73.12 86 SER A CA 1
ATOM 636 C C . SER A 1 86 ? -12.996 -2.661 -13.063 1.00 73.12 86 SER A C 1
ATOM 638 O O . SER A 1 86 ? -13.289 -3.849 -13.189 1.00 73.12 86 SER A O 1
ATOM 640 N N . ASN A 1 87 ? -11.759 -2.215 -13.311 1.00 77.38 87 ASN A N 1
ATOM 641 C CA . ASN A 1 87 ? -10.614 -3.071 -13.621 1.00 77.38 87 ASN A CA 1
ATOM 642 C C . ASN A 1 87 ? -9.294 -2.322 -13.374 1.00 77.38 87 ASN A C 1
ATOM 644 O O . ASN A 1 87 ? -8.534 -2.053 -14.311 1.00 77.38 87 ASN A O 1
ATOM 648 N N . LEU A 1 88 ? -9.058 -1.937 -12.123 1.00 86.56 88 LEU A N 1
ATOM 649 C CA . LEU A 1 88 ? -7.775 -1.381 -11.706 1.00 86.56 88 LEU A CA 1
ATOM 650 C C . LEU A 1 88 ? -6.727 -2.495 -11.623 1.00 86.56 88 LEU A C 1
ATOM 652 O O . LEU A 1 88 ? -7.046 -3.614 -11.229 1.00 86.56 88 LEU A O 1
ATOM 656 N N . ASP A 1 89 ? -5.483 -2.186 -11.990 1.00 89.38 89 ASP A N 1
ATOM 657 C CA . ASP A 1 89 ? -4.342 -3.085 -11.756 1.00 89.38 89 ASP A CA 1
ATOM 658 C C . ASP A 1 89 ? -3.979 -3.112 -10.260 1.00 89.38 89 ASP A C 1
ATOM 660 O O . ASP A 1 89 ? -3.519 -4.124 -9.733 1.00 89.38 89 ASP A O 1
ATOM 664 N N . VAL A 1 90 ? -4.205 -1.987 -9.574 1.00 91.94 90 VAL A N 1
ATOM 665 C CA . VAL A 1 90 ? -3.949 -1.799 -8.147 1.00 91.94 90 VAL A CA 1
ATOM 666 C C . VAL A 1 90 ? -4.902 -0.753 -7.563 1.00 91.94 90 VAL A C 1
ATOM 668 O O . VAL A 1 90 ? -5.230 0.232 -8.228 1.00 91.94 90 VAL A O 1
ATOM 671 N N . THR A 1 91 ? -5.299 -0.954 -6.311 1.00 93.50 91 THR A N 1
ATOM 672 C CA . THR A 1 91 ? -6.069 -0.011 -5.493 1.00 93.50 91 THR A CA 1
ATOM 673 C C . THR A 1 91 ? -5.241 0.390 -4.276 1.00 93.50 91 THR A C 1
ATOM 675 O O . THR A 1 91 ? -4.571 -0.450 -3.673 1.00 93.50 91 THR A O 1
ATOM 678 N N . PHE A 1 92 ? -5.291 1.664 -3.897 1.00 9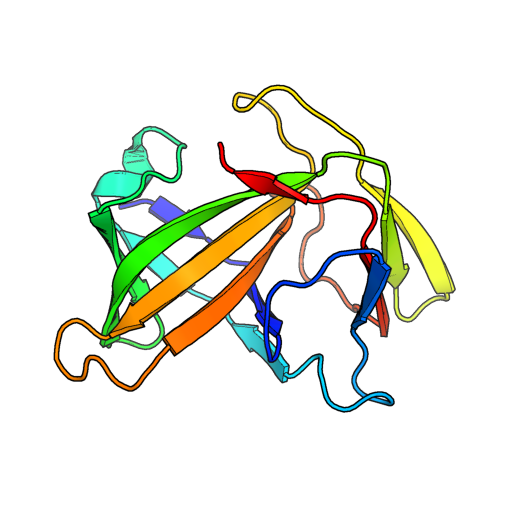5.88 92 PHE A N 1
ATOM 679 C CA . PHE A 1 92 ? -4.669 2.170 -2.675 1.00 95.88 92 PHE A CA 1
ATOM 680 C C . PHE A 1 92 ? -5.758 2.450 -1.641 1.00 95.88 92 PHE A C 1
ATOM 682 O O . PHE A 1 92 ? -6.762 3.085 -1.962 1.00 95.88 92 PHE A O 1
ATOM 689 N N . LEU A 1 93 ? -5.572 1.967 -0.413 1.00 96.69 93 LEU A N 1
ATOM 690 C CA . LEU A 1 93 ? -6.511 2.175 0.686 1.00 96.69 93 LEU A CA 1
ATOM 691 C C . LEU A 1 93 ? -5.833 2.861 1.865 1.00 96.69 93 LEU A C 1
ATOM 693 O O . LEU A 1 93 ? -4.761 2.442 2.309 1.00 96.69 93 LEU A O 1
ATOM 697 N N . THR A 1 94 ? -6.535 3.833 2.439 1.00 98.19 94 THR A N 1
ATOM 698 C CA . THR A 1 94 ? -6.299 4.290 3.812 1.00 98.19 94 THR A CA 1
ATOM 699 C C . THR A 1 94 ? -7.454 3.820 4.681 1.00 98.19 94 THR A C 1
ATOM 701 O O . THR A 1 94 ? -8.618 4.037 4.336 1.00 98.19 94 THR A O 1
ATOM 704 N N . VAL A 1 95 ? -7.140 3.166 5.799 1.00 97.94 95 VAL A N 1
ATOM 705 C CA . VAL A 1 95 ? -8.148 2.642 6.722 1.00 97.94 95 VAL A CA 1
ATOM 706 C C . VAL A 1 95 ? -7.864 3.060 8.163 1.00 97.94 95 VAL A C 1
ATOM 708 O O . VAL A 1 95 ? -6.714 3.045 8.602 1.00 97.94 95 VAL A O 1
ATOM 711 N N . THR A 1 96 ? -8.913 3.355 8.927 1.00 98.50 96 THR A N 1
ATOM 712 C CA . THR A 1 96 ? -8.821 3.777 10.333 1.00 98.50 96 THR A CA 1
ATOM 713 C C . THR A 1 96 ? -9.564 2.811 11.236 1.00 98.50 96 THR A C 1
ATOM 715 O O . THR A 1 96 ? -10.695 2.402 10.967 1.00 98.50 96 THR A O 1
ATOM 718 N N . ASN A 1 97 ? -8.941 2.435 12.347 1.00 97.75 97 ASN A N 1
ATOM 719 C CA . ASN A 1 97 ? -9.546 1.550 13.328 1.00 97.75 97 ASN A CA 1
ATOM 720 C C . ASN A 1 97 ? -10.792 2.200 13.942 1.00 97.75 97 ASN A C 1
ATOM 722 O O . ASN A 1 97 ? -10.748 3.279 14.534 1.00 97.75 97 ASN A O 1
ATOM 726 N N . THR A 1 98 ? -11.921 1.500 13.862 1.00 97.12 98 THR A N 1
ATOM 727 C CA . THR A 1 98 ? -13.216 2.005 14.349 1.00 97.12 98 THR A CA 1
ATOM 728 C C . THR A 1 98 ? -13.273 2.202 15.868 1.00 97.12 98 THR A C 1
ATOM 730 O O . THR A 1 98 ? -14.126 2.938 16.365 1.00 97.12 98 THR A O 1
ATOM 733 N N . SER A 1 99 ? -12.383 1.545 16.619 1.00 96.69 99 SER A N 1
ATOM 734 C CA . SER A 1 99 ? -12.288 1.643 18.082 1.00 96.69 99 SER A CA 1
ATOM 735 C C . SER A 1 99 ? -11.180 2.589 18.560 1.00 96.69 99 SER A C 1
ATOM 737 O O . SER A 1 99 ? -11.212 3.010 19.717 1.00 96.69 99 SER A O 1
ATOM 739 N N . ASP A 1 100 ? -10.224 2.935 17.695 1.00 95.69 100 ASP A N 1
ATOM 740 C CA . ASP A 1 100 ? -9.127 3.867 17.968 1.00 95.69 100 ASP A CA 1
ATOM 741 C C . ASP A 1 100 ? -8.810 4.692 16.715 1.00 95.69 100 ASP A C 1
ATOM 743 O O . ASP A 1 100 ? -8.030 4.282 15.864 1.00 95.69 100 ASP A O 1
ATOM 747 N N . GLY A 1 101 ? -9.375 5.897 16.621 1.00 93.44 101 GLY A N 1
ATOM 748 C CA . GLY A 1 101 ? -9.180 6.768 15.458 1.00 93.44 101 GLY A CA 1
ATOM 749 C C . GLY A 1 101 ? -7.745 7.275 15.236 1.00 93.44 101 GLY A C 1
ATOM 750 O O . GLY A 1 101 ? -7.533 8.076 14.332 1.00 93.44 101 GLY A O 1
ATOM 751 N N . SER A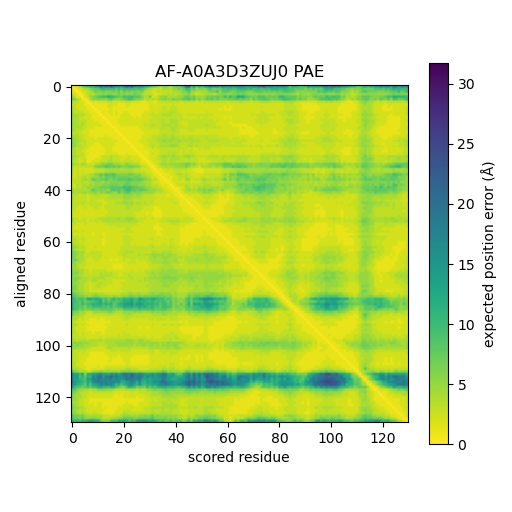 1 102 ? -6.778 6.886 16.075 1.00 96.12 102 SER A N 1
ATOM 752 C CA . SER A 1 102 ? -5.351 7.164 15.862 1.00 96.12 102 SER A CA 1
ATOM 753 C C . SER A 1 102 ? -4.590 6.022 15.180 1.00 96.12 102 SER A C 1
ATOM 755 O O . SER A 1 102 ? -3.473 6.241 14.711 1.00 96.12 102 SER A O 1
ATOM 757 N N . ASP A 1 103 ? -5.187 4.832 15.101 1.00 97.50 103 ASP A N 1
ATOM 758 C CA . ASP A 1 103 ? -4.640 3.676 14.393 1.00 97.50 103 ASP A CA 1
ATOM 759 C C . ASP A 1 103 ? -5.097 3.718 12.927 1.00 97.50 103 ASP A C 1
ATOM 761 O O . ASP A 1 103 ? -6.214 3.313 12.594 1.00 97.50 103 ASP A O 1
ATOM 765 N N . VAL A 1 104 ? -4.224 4.265 12.077 1.00 98.19 104 VAL A N 1
ATOM 766 C CA . VAL A 1 104 ? -4.409 4.402 10.626 1.00 98.19 104 VAL A CA 1
ATOM 767 C C . VAL A 1 104 ? -3.411 3.501 9.911 1.00 98.19 104 VAL A C 1
ATOM 769 O O . VAL A 1 104 ? -2.223 3.499 10.244 1.00 98.19 104 VAL A O 1
ATOM 772 N N . ARG A 1 105 ? -3.885 2.753 8.915 1.00 98.19 105 ARG A N 1
ATOM 773 C CA . ARG A 1 105 ? -3.085 1.810 8.127 1.00 98.19 105 ARG A CA 1
ATOM 774 C C . ARG A 1 105 ? -3.271 2.068 6.638 1.00 98.19 105 ARG A C 1
ATOM 776 O O . ARG A 1 105 ? -4.331 2.522 6.208 1.00 98.19 105 ARG A O 1
ATOM 783 N N . TYR A 1 106 ? -2.235 1.753 5.869 1.00 98.38 106 TYR A N 1
ATOM 784 C CA . TYR A 1 106 ? -2.156 2.051 4.443 1.00 98.38 106 TYR A CA 1
ATOM 785 C C . TYR A 1 106 ? -1.837 0.780 3.676 1.00 98.38 106 TYR A C 1
ATOM 787 O O . TYR A 1 106 ? -0.885 0.070 4.016 1.00 98.38 106 TYR A O 1
ATOM 795 N N . PHE A 1 107 ? -2.623 0.507 2.642 1.00 96.62 107 PHE A N 1
ATOM 796 C CA . PHE A 1 107 ? -2.500 -0.714 1.862 1.00 96.62 107 PHE A CA 1
ATOM 797 C C . PHE A 1 107 ? -2.444 -0.430 0.371 1.00 96.62 107 PHE A C 1
ATOM 799 O O . PHE A 1 107 ? -3.195 0.390 -0.152 1.00 96.62 107 PHE A O 1
ATOM 806 N N . ILE A 1 108 ? -1.578 -1.172 -0.308 1.00 95.12 108 ILE A N 1
ATOM 807 C CA . ILE A 1 108 ? -1.553 -1.309 -1.759 1.00 95.12 108 ILE A CA 1
ATOM 808 C C . ILE A 1 108 ? -2.117 -2.696 -2.065 1.00 95.12 108 ILE A C 1
ATOM 810 O O . ILE A 1 108 ? -1.593 -3.697 -1.576 1.00 95.12 108 ILE A O 1
ATOM 814 N N . ILE A 1 109 ? -3.201 -2.757 -2.832 1.00 92.38 109 ILE A N 1
ATOM 815 C CA . ILE A 1 109 ? -3.922 -3.995 -3.136 1.00 92.38 109 ILE A CA 1
ATOM 816 C C . ILE A 1 109 ? -3.853 -4.226 -4.643 1.00 92.38 109 ILE A C 1
ATOM 818 O O . ILE A 1 109 ? -4.555 -3.545 -5.394 1.00 92.38 109 ILE A O 1
ATOM 822 N N . PRO A 1 110 ? -2.997 -5.138 -5.118 1.00 90.12 110 PRO A N 1
ATOM 823 C CA . PRO A 1 110 ? -2.96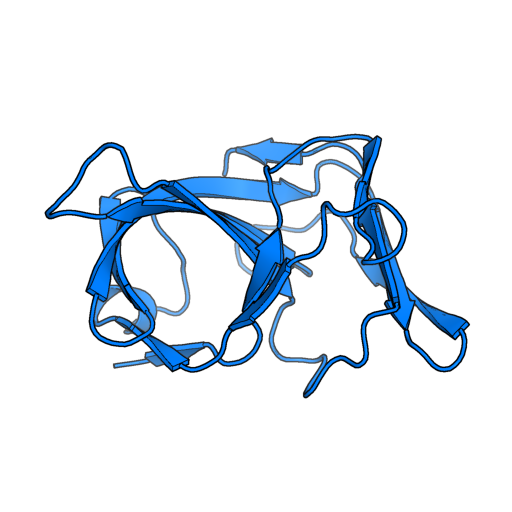0 -5.506 -6.518 1.00 90.12 110 PRO A CA 1
ATOM 824 C C . PRO A 1 110 ? -4.218 -6.320 -6.860 1.00 90.12 110 PRO A C 1
ATOM 826 O O . PRO A 1 110 ? -4.739 -7.071 -6.035 1.00 90.12 110 PRO A O 1
ATOM 829 N N . ASN A 1 111 ? -4.722 -6.185 -8.081 1.00 84.00 111 ASN A N 1
ATOM 830 C CA . ASN A 1 111 ? -5.827 -7.016 -8.556 1.00 84.00 111 ASN A CA 1
ATOM 831 C C . ASN A 1 111 ? -5.368 -8.480 -8.632 1.00 84.00 111 ASN A C 1
ATOM 833 O O . ASN A 1 111 ? -4.270 -8.708 -9.116 1.00 84.00 111 ASN A O 1
ATOM 837 N N . ASP A 1 112 ? -6.179 -9.438 -8.169 1.00 65.62 112 ASP A N 1
ATOM 838 C CA . ASP A 1 112 ? -5.877 -10.818 -7.702 1.00 65.62 112 ASP A CA 1
ATOM 839 C C . ASP A 1 112 ? -5.010 -11.751 -8.590 1.00 65.62 112 ASP A C 1
ATOM 841 O O . ASP A 1 112 ? -4.767 -12.917 -8.273 1.00 65.62 112 ASP A O 1
ATOM 845 N N . SER A 1 113 ? -4.505 -11.244 -9.704 1.00 57.53 113 SER A N 1
ATOM 846 C CA . SER A 1 113 ? -3.676 -11.919 -10.690 1.00 57.53 113 SER A CA 1
ATOM 847 C C . SER A 1 113 ? -2.240 -12.192 -10.232 1.00 57.53 113 SER A C 1
ATOM 849 O O . SER A 1 113 ? -1.513 -12.878 -10.954 1.00 57.53 113 SER A O 1
ATOM 851 N N . TYR A 1 114 ? -1.799 -11.660 -9.087 1.00 61.09 114 TYR A N 1
ATOM 852 C CA . TYR A 1 114 ? -0.374 -11.666 -8.738 1.00 61.09 114 TYR A CA 1
ATOM 853 C C . TYR A 1 114 ? 0.075 -12.782 -7.778 1.00 61.09 114 TYR A C 1
ATOM 855 O O . TYR A 1 114 ? 1.269 -13.089 -7.776 1.00 61.09 114 TYR A O 1
ATOM 863 N N . GLY A 1 115 ? -0.841 -13.456 -7.060 1.00 58.47 115 GLY A N 1
ATOM 864 C CA . GLY A 1 115 ? -0.511 -14.503 -6.070 1.00 58.47 115 GLY A CA 1
ATOM 865 C C . GLY A 1 115 ? 0.478 -14.028 -4.994 1.00 58.47 115 GLY A C 1
ATOM 866 O O . GLY A 1 115 ? 0.841 -12.858 -5.007 1.00 58.47 115 GLY A O 1
ATOM 867 N N . ASP A 1 116 ? 0.945 -14.921 -4.102 1.00 66.94 116 ASP A N 1
ATOM 868 C CA . ASP A 1 116 ? 1.931 -14.611 -3.042 1.00 66.94 116 ASP A CA 1
ATOM 869 C C . ASP A 1 116 ? 3.121 -13.800 -3.596 1.00 66.94 116 ASP A C 1
ATOM 871 O O . ASP A 1 116 ? 4.116 -14.349 -4.095 1.00 66.94 116 ASP A O 1
ATOM 875 N N . MET A 1 117 ? 3.017 -12.471 -3.543 1.00 71.56 117 MET A N 1
ATOM 876 C CA . MET A 1 117 ? 3.970 -11.610 -4.215 1.00 71.56 117 MET A CA 1
ATOM 877 C C . MET A 1 117 ? 5.226 -11.519 -3.363 1.00 71.56 117 MET A C 1
ATOM 879 O O . MET A 1 117 ? 5.251 -10.913 -2.292 1.00 71.56 117 MET A O 1
ATOM 883 N N . ASN A 1 118 ? 6.321 -12.079 -3.871 1.00 85.75 118 ASN A N 1
ATOM 884 C CA . ASN A 1 118 ? 7.646 -11.839 -3.316 1.00 85.75 118 ASN A CA 1
ATOM 885 C C . ASN A 1 118 ? 8.125 -10.438 -3.731 1.00 85.75 118 ASN A C 1
ATOM 887 O O . ASN A 1 118 ? 8.986 -10.313 -4.599 1.00 85.75 118 ASN A O 1
ATOM 891 N N . ILE A 1 119 ? 7.515 -9.388 -3.180 1.00 90.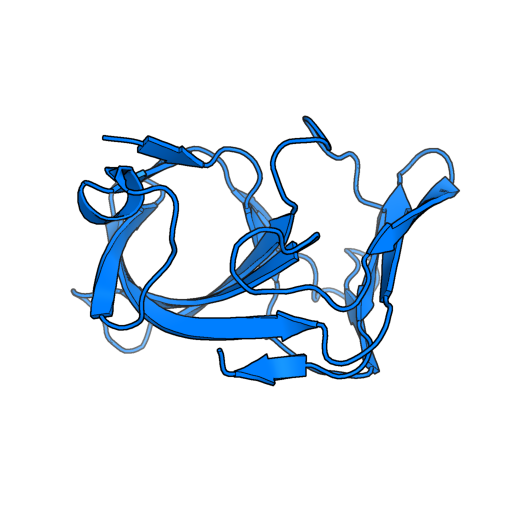06 119 ILE A N 1
ATOM 892 C CA . ILE A 1 119 ? 7.793 -7.994 -3.540 1.00 90.06 119 ILE A CA 1
ATOM 893 C C . ILE A 1 119 ? 9.134 -7.565 -2.957 1.00 90.06 119 ILE A C 1
ATOM 895 O O . ILE A 1 119 ? 9.380 -7.673 -1.757 1.00 90.06 119 ILE A O 1
ATOM 899 N N . GLN A 1 120 ? 9.986 -7.013 -3.812 1.00 94.00 120 GLN A N 1
ATOM 900 C CA . GLN A 1 120 ? 11.216 -6.345 -3.410 1.00 94.00 120 GLN A CA 1
ATOM 901 C C . GLN A 1 120 ? 11.007 -4.835 -3.267 1.00 94.00 120 GLN A C 1
ATOM 903 O O . GLN A 1 120 ? 11.455 -4.236 -2.284 1.00 94.00 120 GLN A O 1
ATOM 908 N N . SER A 1 121 ? 10.348 -4.215 -4.246 1.00 96.19 121 SER A N 1
ATOM 909 C CA . SER A 1 121 ? 9.991 -2.800 -4.190 1.00 96.19 121 SER A CA 1
ATOM 910 C C . SER A 1 121 ? 8.772 -2.471 -5.037 1.00 96.19 121 SER A C 1
ATOM 912 O O . SER A 1 121 ? 8.425 -3.209 -5.955 1.00 96.19 121 SER A O 1
ATOM 914 N N . ILE A 1 122 ? 8.153 -1.335 -4.737 1.00 96.81 122 ILE A N 1
ATOM 915 C CA . ILE A 1 122 ? 7.030 -0.766 -5.480 1.00 96.81 122 ILE A CA 1
ATOM 916 C C . ILE A 1 122 ? 7.386 0.676 -5.784 1.00 96.81 122 ILE A C 1
ATOM 918 O O . ILE A 1 122 ? 7.795 1.397 -4.879 1.00 96.81 122 ILE A O 1
ATOM 922 N N . GLU A 1 123 ? 7.240 1.101 -7.027 1.00 97.88 123 GLU A N 1
ATOM 923 C CA . GLU A 1 123 ? 7.401 2.496 -7.425 1.00 97.88 123 GLU A CA 1
ATOM 924 C C . GLU A 1 123 ? 6.052 3.034 -7.889 1.00 97.88 123 GLU A C 1
ATOM 926 O O . GLU A 1 123 ? 5.453 2.484 -8.815 1.00 97.88 123 GLU A O 1
ATOM 931 N N . THR A 1 124 ? 5.564 4.089 -7.239 1.00 97.88 124 THR A N 1
ATOM 932 C CA . THR A 1 124 ? 4.304 4.748 -7.599 1.00 97.88 124 THR A CA 1
ATOM 933 C C . THR A 1 124 ? 4.515 5.864 -8.618 1.00 97.88 124 THR A C 1
ATOM 935 O O . THR A 1 124 ? 5.555 6.526 -8.642 1.00 97.88 124 THR A O 1
ATOM 938 N N . GLY A 1 125 ? 3.507 6.069 -9.465 1.00 96.62 125 GLY A N 1
ATOM 939 C CA . GLY A 1 125 ? 3.349 7.272 -10.280 1.00 96.62 125 GLY A CA 1
ATOM 940 C C . GLY A 1 125 ? 2.473 8.306 -9.566 1.00 96.62 125 GLY A C 1
ATOM 941 O O . GLY A 1 125 ? 2.529 8.435 -8.343 1.00 96.62 125 GLY A O 1
ATOM 942 N N . ASP A 1 126 ? 1.651 9.012 -10.339 1.00 97.06 126 ASP A N 1
ATOM 943 C CA . ASP A 1 126 ? 0.550 9.836 -9.826 1.00 97.06 126 ASP A CA 1
ATOM 944 C C . ASP A 1 126 ? -0.520 8.943 -9.182 1.00 97.06 126 ASP A C 1
ATOM 946 O O . ASP A 1 126 ? -0.701 7.787 -9.586 1.00 97.06 126 ASP A O 1
ATOM 950 N N . ILE A 1 127 ? -1.267 9.489 -8.225 1.00 95.75 127 ILE A N 1
ATOM 951 C CA . ILE A 1 127 ? -2.339 8.810 -7.492 1.00 95.75 127 ILE A CA 1
ATOM 952 C C . ILE A 1 127 ? -3.542 9.753 -7.418 1.00 95.75 127 ILE A C 1
ATOM 954 O O . ILE A 1 127 ? -3.409 10.937 -7.120 1.00 95.75 127 ILE A O 1
ATOM 958 N N . PHE A 1 128 ? -4.735 9.234 -7.710 1.00 92.56 128 PHE A N 1
ATOM 959 C CA . PHE A 1 128 ? -5.976 10.001 -7.645 1.00 92.56 128 PHE A CA 1
ATOM 960 C C . PHE A 1 128 ? -7.010 9.296 -6.786 1.00 92.56 128 PHE A C 1
ATOM 962 O O . PHE A 1 128 ? -7.139 8.076 -6.853 1.00 92.56 128 PHE A O 1
ATOM 969 N N . ASN A 1 129 ? -7.817 10.080 -6.078 1.00 88.88 129 ASN A N 1
ATOM 970 C CA . ASN A 1 129 ? -9.033 9.569 -5.461 1.00 88.88 129 ASN A CA 1
ATOM 971 C C . ASN A 1 129 ? -9.968 9.006 -6.537 1.00 88.88 129 ASN A C 1
ATOM 973 O O . ASN A 1 129 ? -10.029 9.523 -7.664 1.00 88.88 129 ASN A O 1
ATOM 977 N N . VAL A 1 130 ? -10.665 7.941 -6.158 1.00 81.75 130 VAL A N 1
ATOM 978 C CA . VAL A 1 130 ? -11.764 7.348 -6.922 1.00 81.75 130 VAL A CA 1
ATOM 979 C C . VAL A 1 130 ? -12.989 8.266 -6.884 1.00 81.75 130 VAL A C 1
ATOM 981 O O . VAL A 1 130 ? -13.324 8.781 -5.795 1.00 81.75 130 VAL A O 1
#

Solvent-accessible surface area (backbone atoms only — not comparable to full-atom values): 7064 Å² total; per-residue (Å²): 110,37,72,48,58,65,31,36,33,34,80,63,88,63,59,72,35,72,34,16,62,91,73,69,35,36,76,46,79,45,58,58,34,32,22,71,63,42,61,83,76,58,85,55,67,72,34,58,35,31,48,89,87,42,55,26,31,29,70,43,45,30,34,42,63,32,56,27,35,39,31,31,73,87,70,51,74,47,76,35,47,58,54,54,89,93,60,40,48,40,41,37,38,38,31,31,29,74,90,42,84,84,50,70,50,25,34,44,32,58,47,88,84,67,63,95,69,56,69,47,33,37,38,39,25,45,69,36,75,111

Secondary structure (DSSP, 8-state):
-EEE--EEEES---TT-EEETTTT-EEEEE--EEESGGGGS---TT-EEEETTEEEEEEEEEEESS-EEEEETTS-EEEE----GGG-SEEEEEEEETTEEEEEEEEEEE-GGG-S--EEEEE---EEE-

pLDDT: mean 91.02, std 8.59, range [57.53, 98.5]

Radius of gyration: 13.8 Å; Cα contacts (8 Å, |Δi|>4): 321; chains: 1; bounding box: 36×25×33 Å